Protein AF-A0A8J6LUN7-F1 (afdb_monomer)

pLDDT: mean 88.92, std 12.48, range [37.31, 97.69]

Foldseek 3Di:
DFDQDPVRDGPPDDDDDPVVVVVVVDDDDDDPPPPDDDDPCQVQLQVVQQVVLVVPAQDKDKAFFAAWADPDDPDTDPADTDPVCCSNHVDGDHPDMDIWGRDPRGTD

Sequence (108 aa):
MAETHPDGERSHDPMFPKKFLEFMRSGWADSPLTGLSPVPQSVHHARRRDQLSAAFPGETLVIPTGREQVRANDTNFPFRPGSDFMWLTGEHDPDAVLVLHSTASGHD

Radius of gyration: 19.56 Å; Cα contacts (8 Å, |Δi|>4): 108; chains: 1; bounding box: 34×42×39 Å

Structure (mmCIF, N/CA/C/O backbone):
data_AF-A0A8J6LUN7-F1
#
_entry.id   AF-A0A8J6LUN7-F1
#
loop_
_atom_site.group_PDB
_atom_site.id
_atom_site.type_symbol
_atom_site.label_atom_id
_atom_site.label_alt_id
_atom_site.label_comp_id
_atom_site.label_asym_id
_atom_site.label_entity_id
_atom_site.label_seq_id
_atom_site.pdbx_PDB_ins_code
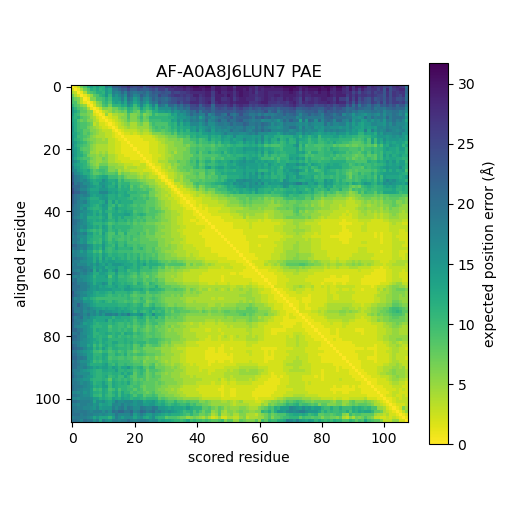_atom_site.Cartn_x
_atom_site.Cartn_y
_atom_site.Cartn_z
_atom_site.occupancy
_atom_site.B_iso_or_equiv
_atom_site.auth_seq_id
_atom_site.auth_comp_id
_atom_site.auth_asym_id
_atom_site.auth_atom_id
_atom_site.pdbx_PDB_model_num
ATOM 1 N N . MET A 1 1 ? -21.713 -8.121 0.271 1.00 37.31 1 MET A N 1
ATOM 2 C CA . MET A 1 1 ? -21.032 -9.411 0.493 1.00 37.31 1 MET A CA 1
ATOM 3 C C . MET A 1 1 ? -21.063 -10.144 -0.837 1.00 37.31 1 MET A C 1
ATOM 5 O O . MET A 1 1 ? -22.153 -10.466 -1.285 1.00 37.31 1 MET A O 1
ATOM 9 N N . ALA A 1 2 ? -19.939 -10.246 -1.547 1.00 43.69 2 ALA A N 1
ATOM 10 C CA . ALA A 1 2 ? -19.911 -10.948 -2.830 1.00 43.69 2 ALA A CA 1
ATOM 11 C C . ALA A 1 2 ? -19.919 -12.457 -2.557 1.00 43.69 2 ALA A C 1
ATOM 13 O O . ALA A 1 2 ? -19.047 -12.945 -1.843 1.00 43.69 2 ALA A O 1
ATOM 14 N N . GLU A 1 3 ? -20.921 -13.164 -3.075 1.00 44.22 3 GLU A N 1
ATOM 15 C CA . GLU A 1 3 ? -20.991 -14.624 -3.023 1.00 44.22 3 GLU A CA 1
ATOM 16 C C . GLU A 1 3 ? -19.805 -15.212 -3.796 1.00 44.22 3 GLU A C 1
ATOM 18 O O . GLU A 1 3 ? -19.671 -15.021 -5.004 1.00 44.22 3 GLU A O 1
ATOM 23 N N . THR A 1 4 ? -18.914 -15.908 -3.097 1.00 40.34 4 THR A N 1
ATOM 24 C CA . THR A 1 4 ? -17.838 -16.690 -3.706 1.00 40.34 4 THR A CA 1
ATOM 25 C C . THR A 1 4 ? -18.441 -17.960 -4.308 1.00 40.34 4 THR A C 1
ATOM 27 O O . THR A 1 4 ? -18.941 -18.815 -3.578 1.00 40.34 4 THR A O 1
ATOM 30 N N . HIS A 1 5 ? -18.411 -18.089 -5.639 1.00 48.47 5 HIS A N 1
ATOM 31 C CA . HIS A 1 5 ? -18.755 -19.341 -6.320 1.00 48.47 5 HIS A CA 1
ATOM 32 C C . HIS A 1 5 ? -17.733 -20.440 -5.963 1.00 48.47 5 HIS A C 1
ATOM 34 O O . HIS A 1 5 ? -16.556 -20.130 -5.749 1.00 48.47 5 HIS A O 1
ATOM 40 N N . PRO A 1 6 ? -18.146 -21.722 -5.923 1.00 54.03 6 PRO A N 1
ATOM 41 C CA . PRO A 1 6 ? -17.299 -22.840 -5.488 1.00 54.03 6 PRO A CA 1
ATOM 42 C C . PRO A 1 6 ? -16.026 -23.029 -6.331 1.00 54.03 6 PRO A C 1
ATOM 44 O O . PRO A 1 6 ? -15.058 -23.602 -5.840 1.00 54.03 6 PRO A O 1
ATOM 47 N N . ASP A 1 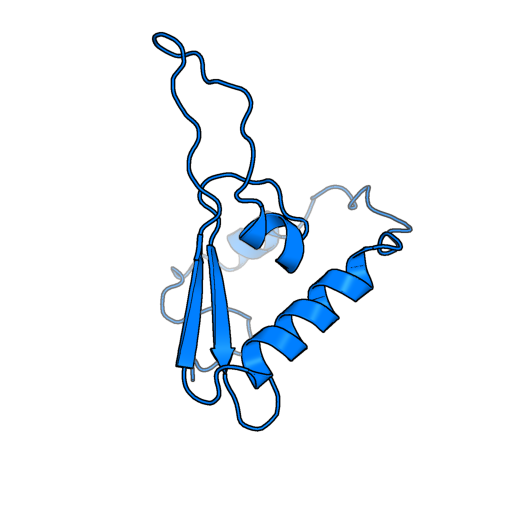7 ? -16.001 -22.496 -7.555 1.00 64.94 7 ASP A N 1
ATOM 48 C CA . ASP A 1 7 ? -14.881 -22.611 -8.497 1.00 64.94 7 ASP A CA 1
ATOM 49 C C . ASP A 1 7 ? -13.914 -21.406 -8.476 1.00 64.94 7 ASP A C 1
ATOM 51 O O . ASP A 1 7 ? -12.955 -21.357 -9.249 1.00 64.94 7 ASP A O 1
ATOM 55 N N . GLY A 1 8 ? -14.140 -20.430 -7.583 1.00 67.12 8 GLY A N 1
ATOM 56 C CA . GLY A 1 8 ? -13.319 -19.218 -7.465 1.00 67.12 8 GLY A CA 1
ATOM 57 C C . GLY A 1 8 ? -13.600 -18.144 -8.523 1.00 67.12 8 GLY A C 1
ATOM 58 O O . GLY A 1 8 ? -12.885 -17.146 -8.576 1.00 67.12 8 GLY A O 1
ATOM 59 N N . GLU A 1 9 ? -14.633 -18.331 -9.342 1.00 70.69 9 GLU A N 1
ATOM 60 C CA . GLU A 1 9 ? -15.071 -17.380 -10.368 1.00 70.69 9 GLU A CA 1
ATOM 61 C C . GLU A 1 9 ? -15.982 -16.297 -9.764 1.00 70.69 9 GLU A C 1
ATOM 63 O O . GLU A 1 9 ? -16.770 -16.553 -8.848 1.00 70.69 9 GLU A O 1
ATOM 68 N N . ARG A 1 10 ? -15.871 -15.060 -10.255 1.00 76.00 10 ARG A N 1
ATOM 69 C CA . ARG A 1 10 ? -16.752 -13.940 -9.892 1.00 76.00 10 ARG A CA 1
ATOM 70 C C . ARG A 1 10 ? -17.792 -13.697 -10.981 1.00 76.00 10 ARG A C 1
ATOM 72 O O . ARG A 1 10 ? -17.586 -14.019 -12.142 1.00 76.00 10 ARG A O 1
ATOM 79 N N . SER A 1 11 ? -18.892 -13.030 -10.630 1.00 78.38 11 SER A N 1
ATOM 80 C CA . SER A 1 11 ? -19.977 -12.696 -11.573 1.00 78.38 11 SER A CA 1
ATOM 81 C C . SER A 1 11 ? -19.555 -11.827 -12.765 1.00 78.38 11 SER A C 1
ATOM 83 O O . SER A 1 11 ? -20.302 -11.715 -13.734 1.00 78.38 11 SER A O 1
ATOM 85 N N . HIS A 1 12 ? -18.386 -11.188 -12.688 1.00 81.44 12 HIS A N 1
ATOM 86 C CA . HIS A 1 12 ? -17.827 -10.359 -13.754 1.00 81.44 12 HIS A CA 1
ATOM 87 C C . HIS A 1 12 ? -16.753 -11.078 -14.577 1.00 81.44 12 HIS A C 1
ATOM 89 O O . HIS A 1 12 ? -16.239 -10.489 -15.529 1.00 81.44 12 HIS A O 1
ATOM 95 N N . ASP A 1 13 ? -16.418 -12.324 -14.237 1.00 80.75 13 ASP A N 1
ATOM 96 C CA . ASP A 1 13 ? -15.416 -13.080 -14.971 1.00 80.75 13 ASP A CA 1
ATOM 97 C C . ASP A 1 13 ? -16.031 -13.628 -16.268 1.00 80.75 13 ASP A C 1
ATOM 99 O O . ASP A 1 13 ? -17.130 -14.194 -16.261 1.00 80.75 13 ASP A O 1
ATOM 103 N N . PRO A 1 14 ? -15.361 -13.457 -17.417 1.00 82.00 14 PRO A N 1
ATOM 104 C CA . PRO A 1 14 ? -15.831 -14.038 -18.663 1.00 82.00 14 PRO A CA 1
ATOM 105 C C . PRO A 1 14 ? -15.750 -15.569 -18.615 1.00 82.00 14 PRO A C 1
ATOM 107 O O . PRO A 1 14 ? -14.750 -16.150 -18.195 1.00 82.00 14 PRO A O 1
ATOM 110 N N . MET A 1 15 ? -16.798 -16.226 -19.115 1.00 83.94 15 MET A N 1
ATOM 111 C CA . MET A 1 15 ? -16.866 -17.686 -19.199 1.00 83.94 15 MET A CA 1
ATOM 112 C C . MET A 1 15 ? -15.861 -18.209 -20.234 1.00 83.94 15 MET A C 1
ATOM 114 O O . MET A 1 15 ? -16.094 -18.120 -21.443 1.00 83.94 15 MET A O 1
ATOM 118 N N . PHE A 1 16 ? -14.751 -18.783 -19.772 1.00 85.94 16 PHE A N 1
ATOM 119 C CA . PHE A 1 16 ? -13.757 -19.411 -20.641 1.00 85.94 16 PHE A CA 1
ATOM 120 C C . PHE A 1 16 ? -13.997 -20.921 -20.794 1.00 85.94 16 PHE A C 1
ATOM 122 O O . PHE A 1 16 ? -14.459 -21.584 -19.865 1.00 85.94 16 PHE A O 1
ATOM 129 N N . PRO A 1 17 ? -13.638 -21.526 -21.943 1.00 92.38 17 PRO A N 1
ATOM 130 C CA . PRO A 1 17 ? -13.674 -22.976 -22.090 1.00 92.38 17 PRO A CA 1
ATOM 131 C C . PRO A 1 17 ? -12.803 -23.674 -21.035 1.00 92.38 17 PRO A C 1
ATOM 133 O O . PRO A 1 17 ? -11.638 -23.321 -20.857 1.00 92.38 17 PRO A O 1
ATOM 136 N N . LYS A 1 18 ? -13.318 -24.734 -20.401 1.00 89.12 18 LYS A N 1
ATOM 137 C CA . LYS A 1 18 ? -12.615 -25.468 -19.330 1.00 89.12 18 LYS A CA 1
ATOM 138 C C . LYS A 1 18 ? -11.180 -25.881 -19.698 1.00 89.12 18 LYS A C 1
ATOM 140 O O . LYS A 1 18 ? -10.260 -25.672 -18.915 1.00 89.12 18 LYS A O 1
ATOM 145 N N . LYS A 1 19 ? -10.971 -26.379 -20.924 1.00 91.38 19 LYS A N 1
ATOM 146 C CA . LYS A 1 19 ? -9.638 -26.767 -21.428 1.00 91.38 19 LYS A CA 1
ATOM 147 C C . LYS A 1 19 ? -8.641 -25.605 -21.471 1.00 91.38 19 LYS A C 1
ATOM 149 O O . LYS A 1 19 ? -7.451 -25.821 -21.284 1.00 91.38 19 LYS A O 1
ATOM 154 N N . PHE A 1 20 ? -9.116 -24.388 -21.739 1.00 89.31 20 PHE A N 1
ATOM 155 C CA . PHE A 1 20 ? -8.270 -23.196 -21.757 1.00 89.31 20 PHE A CA 1
ATOM 156 C C . PHE A 1 20 ? -7.803 -22.842 -20.343 1.00 89.31 20 PHE A C 1
ATOM 158 O O . PHE A 1 20 ? -6.618 -22.608 -20.139 1.00 89.31 20 PHE A O 1
ATOM 165 N N . LEU A 1 21 ? -8.703 -22.884 -19.357 1.00 89.56 21 LEU A N 1
ATOM 166 C CA . LEU A 1 21 ? -8.348 -22.646 -17.955 1.00 89.56 21 LEU A CA 1
ATOM 167 C C . LEU A 1 21 ? -7.367 -23.700 -17.427 1.00 89.56 21 LEU A C 1
ATOM 169 O O . LEU A 1 21 ? -6.391 -23.348 -16.774 1.00 89.56 21 LEU A O 1
ATOM 173 N N . GLU A 1 22 ? -7.595 -24.979 -17.734 1.00 90.38 22 GLU A N 1
ATOM 174 C CA . GLU A 1 22 ? -6.682 -26.072 -17.364 1.00 90.38 22 GLU A CA 1
ATOM 175 C C . GLU A 1 22 ? -5.286 -25.872 -17.965 1.00 90.38 22 GLU A C 1
ATOM 177 O O . GLU A 1 22 ? -4.280 -25.994 -17.263 1.00 90.38 22 GLU A O 1
ATOM 182 N N . PHE A 1 23 ? -5.220 -25.499 -19.245 1.00 91.94 23 PHE A N 1
ATOM 183 C CA . PHE A 1 23 ? -3.962 -25.174 -19.907 1.00 91.94 23 PHE A CA 1
ATOM 184 C C . PHE A 1 23 ? -3.261 -23.985 -19.236 1.00 91.94 23 PHE A C 1
ATOM 186 O O . PHE A 1 23 ? -2.112 -24.114 -18.830 1.00 91.94 23 PHE A O 1
ATOM 193 N N . MET A 1 24 ? -3.966 -22.867 -19.026 1.00 91.81 24 MET A N 1
ATOM 194 C CA . MET A 1 24 ? -3.400 -21.648 -18.432 1.00 91.81 24 MET A CA 1
ATOM 195 C C . MET A 1 24 ? -2.993 -21.799 -16.958 1.00 91.81 24 MET A C 1
ATOM 197 O O . MET A 1 24 ? -2.221 -20.984 -16.465 1.00 91.81 24 MET A O 1
ATOM 201 N N . ARG A 1 25 ? -3.503 -22.804 -16.235 1.00 88.62 25 ARG A N 1
ATOM 202 C CA . ARG A 1 25 ? -3.179 -23.068 -14.818 1.00 88.62 25 ARG A CA 1
ATOM 203 C C . ARG A 1 25 ? -2.051 -24.088 -14.626 1.00 88.62 25 ARG A C 1
ATOM 205 O O . ARG A 1 25 ? -1.629 -24.303 -13.493 1.00 88.62 25 ARG A O 1
ATOM 212 N N . SER A 1 26 ? -1.569 -24.725 -15.693 1.00 88.00 26 SER A N 1
ATOM 213 C CA . SER A 1 26 ? -0.570 -25.801 -15.632 1.00 88.00 26 SER A CA 1
ATOM 214 C C . SER A 1 26 ? 0.691 -25.460 -16.431 1.00 88.00 26 SER A C 1
ATOM 216 O O . SER A 1 26 ? 0.702 -24.526 -17.225 1.00 88.00 26 SER A O 1
ATOM 218 N N . GLY A 1 27 ? 1.783 -26.195 -16.200 1.00 88.12 27 GLY A N 1
ATOM 219 C CA . GLY A 1 27 ? 3.035 -26.021 -16.952 1.00 88.12 27 GLY A CA 1
ATOM 220 C C . GLY A 1 27 ? 3.864 -24.789 -16.571 1.00 88.12 27 GLY A C 1
ATOM 221 O O . GLY A 1 27 ? 4.905 -24.550 -17.181 1.00 88.12 27 GLY A O 1
ATOM 222 N N . TRP A 1 28 ? 3.442 -24.032 -15.556 1.00 88.12 28 TRP A N 1
ATOM 223 C CA . TRP A 1 28 ? 4.283 -23.020 -14.925 1.00 88.12 28 TRP A CA 1
ATOM 224 C C . TRP A 1 28 ? 5.426 -23.692 -14.169 1.00 88.12 28 TRP A C 1
ATOM 226 O O . TRP A 1 28 ? 5.239 -24.742 -13.553 1.00 88.12 28 TRP A O 1
ATOM 236 N N . ALA A 1 29 ? 6.609 -23.085 -14.220 1.00 88.94 29 ALA A N 1
ATOM 237 C CA . ALA A 1 29 ? 7.718 -23.508 -13.379 1.00 88.94 29 ALA A CA 1
ATOM 238 C C . ALA A 1 29 ? 7.341 -23.358 -11.897 1.00 88.94 29 ALA A C 1
ATOM 240 O O . ALA A 1 29 ? 6.589 -22.447 -11.536 1.00 88.94 29 ALA A O 1
ATOM 241 N N . ASP A 1 30 ? 7.891 -24.227 -11.046 1.00 87.00 30 ASP A N 1
ATOM 242 C CA . ASP A 1 30 ? 7.755 -24.074 -9.600 1.00 87.00 30 ASP A CA 1
ATOM 243 C C . ASP A 1 30 ? 8.230 -22.684 -9.175 1.00 87.00 30 ASP A C 1
ATOM 245 O O . ASP A 1 30 ? 9.224 -22.154 -9.688 1.00 87.00 30 ASP A O 1
ATOM 249 N N . SER A 1 31 ? 7.512 -22.081 -8.227 1.00 84.25 31 SER A N 1
ATOM 250 C CA . SER A 1 31 ? 7.911 -20.780 -7.706 1.00 84.25 31 SER A CA 1
ATOM 251 C C . SER A 1 31 ? 9.295 -20.897 -7.058 1.00 84.25 31 SER A C 1
ATOM 253 O O . SER A 1 31 ? 9.469 -21.712 -6.147 1.00 84.25 31 SER A O 1
ATOM 255 N N . PRO A 1 32 ? 10.277 -20.065 -7.451 1.00 84.88 32 PRO A N 1
ATOM 256 C CA . PRO A 1 32 ? 11.605 -20.079 -6.840 1.00 84.88 32 PRO A CA 1
ATOM 257 C C . PRO A 1 32 ? 11.591 -19.539 -5.399 1.00 84.88 32 PRO A C 1
ATOM 259 O O . PRO A 1 32 ? 12.612 -19.552 -4.714 1.00 84.88 32 PRO A O 1
ATOM 262 N N . LEU A 1 33 ? 10.445 -19.040 -4.929 1.00 85.88 33 LEU A N 1
ATOM 263 C CA . LEU A 1 33 ? 10.272 -18.396 -3.634 1.00 85.88 33 LEU A CA 1
ATOM 264 C C . LEU A 1 33 ? 10.075 -19.419 -2.503 1.00 85.88 33 LEU A C 1
ATOM 266 O O . LEU A 1 33 ? 9.047 -19.446 -1.828 1.00 85.88 33 LEU A O 1
ATOM 270 N N . THR A 1 34 ? 11.072 -20.272 -2.281 1.00 88.81 34 THR A N 1
ATOM 271 C CA . THR A 1 34 ? 11.093 -21.214 -1.152 1.00 88.81 34 THR A CA 1
ATOM 272 C C . THR A 1 34 ? 11.739 -20.588 0.085 1.00 88.81 34 THR A C 1
ATOM 274 O O . THR A 1 34 ? 12.727 -19.867 -0.033 1.00 88.81 34 THR A O 1
ATOM 277 N N . GLY A 1 35 ? 11.231 -20.898 1.284 1.00 89.12 35 GLY A N 1
ATOM 278 C CA . GLY A 1 35 ? 11.854 -20.469 2.547 1.00 89.12 35 GLY A CA 1
ATOM 279 C C . GLY A 1 35 ? 11.634 -18.997 2.909 1.00 89.12 35 GLY A C 1
ATOM 280 O O . GLY A 1 35 ? 12.388 -18.442 3.708 1.00 89.12 35 GLY A O 1
ATOM 281 N N . LEU A 1 36 ? 10.609 -18.357 2.338 1.00 89.94 36 LEU A N 1
ATOM 282 C CA . LEU A 1 36 ? 10.257 -16.984 2.684 1.00 89.94 36 LEU A CA 1
ATOM 283 C C . LEU A 1 36 ? 9.887 -16.882 4.164 1.00 89.94 36 LEU A C 1
ATOM 285 O O . LEU A 1 36 ? 9.035 -17.612 4.665 1.00 89.94 36 LEU A O 1
ATOM 289 N N . SER A 1 37 ? 10.521 -15.940 4.851 1.00 91.19 37 SER A N 1
ATOM 290 C CA . SER A 1 37 ? 10.174 -15.555 6.213 1.00 91.19 37 SER A CA 1
ATOM 291 C C . SER A 1 37 ? 9.915 -14.052 6.244 1.00 91.19 37 SER A C 1
ATOM 293 O O . SER A 1 37 ? 10.630 -13.307 5.566 1.00 91.19 37 SER A O 1
ATOM 295 N N . PRO A 1 38 ? 8.919 -13.579 7.010 1.00 89.94 38 PRO A N 1
ATOM 296 C CA . PRO A 1 38 ? 8.689 -12.153 7.159 1.00 89.94 38 PRO A CA 1
ATOM 297 C C . PRO A 1 38 ? 9.936 -11.459 7.705 1.00 89.94 38 PRO A C 1
ATOM 299 O O . PRO A 1 38 ? 10.580 -11.937 8.640 1.00 89.94 38 PRO A O 1
ATOM 302 N N . VAL A 1 39 ? 10.259 -10.298 7.142 1.00 91.12 39 VAL A N 1
ATOM 303 C CA . VAL A 1 39 ? 11.319 -9.443 7.683 1.00 91.12 39 VAL A CA 1
ATOM 304 C C . VAL A 1 39 ? 10.961 -8.993 9.108 1.00 91.12 39 VAL A C 1
ATOM 306 O O . VAL A 1 39 ? 9.774 -8.798 9.391 1.00 91.12 39 VAL A O 1
ATOM 309 N N . PRO A 1 40 ? 11.936 -8.770 10.010 1.00 92.38 40 PRO A N 1
ATOM 310 C CA . PRO A 1 40 ? 11.655 -8.441 11.411 1.00 92.38 40 PRO A CA 1
ATOM 311 C C . PRO A 1 40 ? 10.718 -7.242 11.602 1.00 92.38 40 PRO A C 1
ATOM 313 O O . PRO A 1 40 ? 9.882 -7.242 12.499 1.00 92.38 40 PRO A O 1
ATOM 316 N N . GLN A 1 41 ? 10.805 -6.235 10.730 1.00 89.88 41 GLN A N 1
ATOM 317 C CA . GLN A 1 41 ? 9.963 -5.040 10.792 1.00 89.88 41 GLN A CA 1
ATOM 318 C C . GLN A 1 41 ? 8.496 -5.256 10.377 1.00 89.88 41 GLN A C 1
ATOM 320 O O . GLN A 1 41 ? 7.655 -4.417 10.702 1.00 89.88 41 GLN A O 1
ATOM 325 N N . SER A 1 42 ? 8.167 -6.366 9.703 1.00 92.19 42 SER A N 1
ATOM 326 C CA . SER A 1 42 ? 6.822 -6.643 9.159 1.00 92.19 42 SER A CA 1
ATOM 327 C C . SER A 1 42 ? 5.720 -6.554 10.221 1.00 92.19 42 SER A C 1
ATOM 329 O O . SER A 1 42 ? 4.681 -5.927 10.004 1.00 92.19 42 SER A O 1
ATOM 331 N N . VAL A 1 43 ? 5.988 -7.084 11.418 1.00 93.38 43 VAL A N 1
ATOM 332 C CA . VAL A 1 43 ? 5.042 -7.104 12.544 1.00 93.38 43 VAL A CA 1
ATOM 333 C C . VAL A 1 43 ? 4.673 -5.705 13.040 1.00 93.38 43 VAL A C 1
ATOM 335 O O . VAL A 1 43 ? 3.592 -5.498 13.590 1.00 93.38 43 VAL A O 1
ATOM 338 N N . HIS A 1 44 ? 5.548 -4.714 12.846 1.00 96.00 44 HIS A N 1
ATOM 339 C CA . HIS A 1 44 ? 5.276 -3.352 13.291 1.00 96.00 44 HIS A CA 1
ATOM 340 C C . HIS A 1 44 ? 4.265 -2.638 12.397 1.00 96.00 44 HIS A C 1
ATOM 342 O O . HIS A 1 44 ? 3.495 -1.829 12.907 1.00 96.00 44 HIS A O 1
ATOM 348 N N . HIS A 1 45 ? 4.243 -2.941 11.098 1.00 96.25 45 HIS A N 1
ATOM 349 C CA . HIS A 1 45 ? 3.296 -2.357 10.150 1.00 96.25 45 HIS A CA 1
ATOM 350 C C . HIS A 1 45 ? 1.855 -2.747 10.500 1.00 96.25 45 HIS A C 1
ATOM 352 O O . HIS A 1 45 ? 1.017 -1.864 10.667 1.00 96.25 45 HIS A O 1
ATOM 358 N N . ALA A 1 46 ? 1.599 -4.040 10.735 1.00 93.81 46 ALA A N 1
ATOM 359 C CA . ALA A 1 46 ? 0.288 -4.533 11.167 1.00 93.81 46 ALA A CA 1
ATOM 360 C C . ALA A 1 46 ? -0.185 -3.841 12.457 1.00 93.81 46 ALA A C 1
ATOM 362 O O . ALA A 1 46 ? -1.227 -3.191 12.466 1.00 93.81 46 ALA A O 1
ATOM 363 N N . ARG A 1 47 ? 0.661 -3.841 13.498 1.00 95.44 47 ARG A N 1
ATOM 364 C CA . ARG A 1 47 ? 0.351 -3.187 14.780 1.00 95.44 47 ARG A CA 1
ATOM 365 C C . ARG A 1 47 ? -0.005 -1.704 14.626 1.00 95.44 47 ARG A C 1
ATOM 367 O O . ARG A 1 47 ? -0.869 -1.203 15.337 1.00 95.44 47 ARG A O 1
ATOM 374 N N . ARG A 1 48 ? 0.679 -0.974 13.738 1.00 96.31 48 ARG A N 1
ATOM 375 C CA . ARG A 1 48 ? 0.405 0.454 13.505 1.00 96.31 48 ARG A CA 1
ATOM 376 C C . ARG A 1 48 ? -0.946 0.668 12.829 1.00 96.31 48 ARG A C 1
ATOM 378 O O . ARG A 1 48 ? -1.632 1.613 13.197 1.00 96.31 48 ARG A O 1
ATOM 385 N N . ARG A 1 49 ? -1.339 -0.193 11.883 1.00 96.25 49 ARG A N 1
ATOM 386 C CA . ARG A 1 49 ? -2.664 -0.119 11.244 1.00 96.25 49 ARG A CA 1
ATOM 387 C C . ARG A 1 49 ? -3.790 -0.427 12.229 1.00 96.25 49 ARG A C 1
ATOM 389 O O . ARG A 1 49 ? -4.807 0.262 12.200 1.00 96.25 49 ARG A O 1
ATOM 396 N N . ASP A 1 50 ? -3.577 -1.370 13.149 1.00 95.06 50 ASP A N 1
ATOM 397 C CA . ASP A 1 50 ? -4.527 -1.649 14.237 1.00 95.06 50 ASP A CA 1
ATOM 398 C C . ASP A 1 50 ? -4.708 -0.428 15.145 1.00 95.06 50 ASP A C 1
ATOM 400 O O . ASP A 1 50 ? -5.828 0.005 15.408 1.00 95.06 50 ASP A O 1
ATOM 404 N N . GLN A 1 51 ? -3.595 0.173 15.580 1.00 95.19 51 GLN A N 1
ATOM 405 C CA . GLN A 1 51 ? -3.608 1.377 16.416 1.00 95.19 51 GLN A CA 1
ATOM 406 C C . GLN A 1 51 ? -4.262 2.566 15.708 1.00 95.19 51 GLN A C 1
ATOM 408 O O . GLN A 1 51 ? -5.024 3.304 16.328 1.00 95.19 51 GLN A O 1
ATOM 413 N N . LEU A 1 52 ? -3.972 2.744 14.418 1.00 95.31 52 LEU A N 1
ATOM 414 C CA . LEU A 1 52 ? -4.548 3.810 13.611 1.00 95.31 52 LEU A CA 1
ATOM 415 C C . LEU A 1 52 ? -6.063 3.630 13.465 1.00 95.31 52 LEU A C 1
ATOM 417 O O . LEU A 1 52 ? -6.810 4.563 13.726 1.00 95.31 52 LEU A O 1
ATOM 421 N N . SER A 1 53 ? -6.530 2.428 13.130 1.00 95.19 53 SER A N 1
ATOM 422 C CA . SER A 1 53 ? -7.964 2.156 12.955 1.00 95.19 53 SER A CA 1
ATOM 423 C C . SER A 1 53 ? -8.750 2.299 14.261 1.00 95.19 53 SER A C 1
ATOM 425 O O . SER A 1 53 ? -9.872 2.801 14.257 1.00 95.19 53 SER A O 1
ATOM 427 N N . ALA A 1 54 ? -8.144 1.924 15.394 1.00 93.75 54 ALA A N 1
ATOM 428 C CA . ALA A 1 54 ? -8.734 2.106 16.719 1.00 93.75 54 ALA A CA 1
ATOM 429 C C . ALA A 1 54 ? -8.865 3.586 17.126 1.00 93.75 54 ALA A C 1
ATOM 431 O O . ALA A 1 54 ? -9.732 3.923 17.931 1.00 93.75 54 ALA A O 1
ATOM 432 N N . ALA A 1 55 ? -8.020 4.470 16.585 1.00 94.88 55 ALA A N 1
ATOM 433 C CA . ALA A 1 55 ? -8.093 5.907 16.845 1.00 94.88 55 ALA A CA 1
ATOM 434 C C . ALA A 1 55 ? -9.229 6.606 16.073 1.00 94.88 55 ALA A C 1
ATOM 436 O O . ALA A 1 55 ? -9.665 7.675 16.495 1.00 94.88 55 ALA A O 1
ATOM 437 N N . PHE A 1 56 ? -9.722 6.000 14.987 1.00 94.38 56 PHE A N 1
ATOM 438 C CA . PHE A 1 56 ? -10.778 6.540 14.122 1.00 94.38 56 PHE A CA 1
ATOM 439 C C . PHE A 1 56 ? -11.946 5.542 13.988 1.00 94.38 56 PHE A C 1
ATOM 441 O O . PHE A 1 56 ? -12.164 4.961 12.920 1.00 94.38 56 PHE A O 1
ATOM 448 N N . PRO A 1 57 ? -12.686 5.275 15.080 1.00 93.38 57 PRO A N 1
ATOM 449 C CA . PRO A 1 57 ? -13.752 4.281 15.077 1.00 93.38 57 PRO A CA 1
ATOM 450 C C . PRO A 1 57 ? -14.889 4.673 14.124 1.00 93.38 57 PRO A C 1
ATOM 452 O O . PRO A 1 57 ? -15.451 5.761 14.222 1.00 93.38 57 PRO A O 1
ATOM 455 N N . GLY A 1 58 ? -15.259 3.755 13.228 1.00 91.88 58 GLY A N 1
ATOM 456 C CA . GLY A 1 58 ? -16.349 3.945 12.262 1.00 91.88 58 GLY A CA 1
ATOM 457 C C . GLY A 1 58 ? -16.001 4.811 11.046 1.00 91.88 58 GLY A C 1
ATOM 458 O O . GLY A 1 58 ? -16.853 5.004 10.179 1.00 91.88 58 GLY A O 1
ATOM 459 N N . GLU A 1 59 ? -14.766 5.304 10.947 1.00 94.56 59 GLU A N 1
ATOM 460 C CA . GLU A 1 59 ? -14.285 6.028 9.772 1.00 94.56 59 GLU A CA 1
ATOM 461 C C . GLU A 1 59 ? -13.556 5.089 8.800 1.00 94.56 59 GLU A C 1
ATOM 463 O O . GLU A 1 59 ? -12.977 4.070 9.184 1.00 94.56 59 GLU A O 1
ATOM 468 N N . THR A 1 60 ? -13.593 5.436 7.511 1.00 96.06 60 THR A N 1
ATOM 469 C CA . THR A 1 60 ? -12.782 4.773 6.482 1.00 96.06 60 THR A CA 1
ATOM 470 C C . THR A 1 60 ? -11.580 5.646 6.169 1.00 96.06 60 THR A C 1
ATOM 472 O O . THR A 1 60 ? -11.736 6.781 5.718 1.00 96.06 60 THR A O 1
ATOM 475 N N . LEU A 1 61 ? -10.384 5.111 6.393 1.00 96.75 61 LEU A N 1
ATOM 476 C CA . LEU A 1 61 ? -9.134 5.810 6.125 1.00 96.75 61 LEU A CA 1
ATOM 477 C C . LEU A 1 61 ? -8.608 5.405 4.749 1.00 96.75 61 LEU A C 1
ATOM 479 O O . LEU A 1 61 ? -8.538 4.219 4.430 1.00 96.75 61 LEU A O 1
ATOM 483 N N . VAL A 1 62 ? -8.219 6.394 3.946 1.00 97.19 62 VAL A N 1
ATOM 484 C CA . VAL A 1 62 ? -7.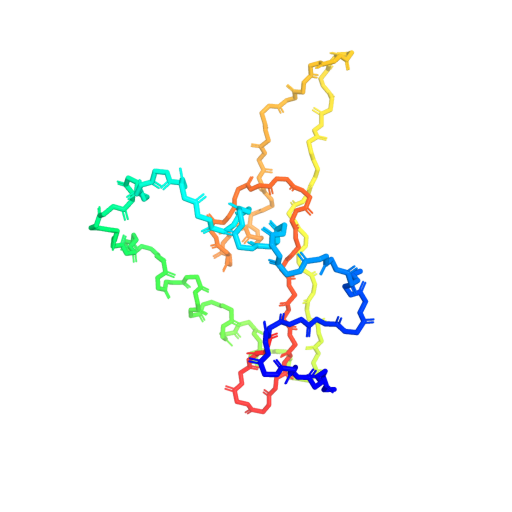648 6.196 2.608 1.00 97.19 62 VAL A CA 1
ATOM 485 C C . VAL A 1 62 ? -6.305 6.905 2.553 1.00 97.19 62 VAL A C 1
ATOM 487 O O . VAL A 1 62 ? -6.236 8.126 2.677 1.00 97.19 62 VAL A O 1
ATOM 490 N N . ILE A 1 63 ? -5.234 6.133 2.390 1.00 96.94 63 ILE A N 1
ATOM 491 C CA . ILE A 1 63 ? -3.853 6.609 2.490 1.00 96.94 63 ILE A CA 1
ATOM 492 C C . ILE A 1 63 ? -3.136 6.241 1.183 1.00 96.94 63 ILE A C 1
ATOM 494 O O . ILE A 1 63 ? -2.753 5.082 0.999 1.00 96.94 63 ILE A O 1
ATOM 498 N N . PRO A 1 64 ? -3.006 7.183 0.234 1.00 96.62 64 PRO A N 1
ATOM 499 C CA . PRO A 1 64 ? -2.329 6.944 -1.036 1.00 96.62 64 PRO A CA 1
ATOM 500 C C . PRO A 1 64 ? -0.803 7.066 -0.899 1.00 96.62 64 PRO A C 1
ATOM 502 O O . PRO A 1 64 ? -0.307 7.872 -0.118 1.00 96.62 64 PRO A O 1
ATOM 505 N N . THR A 1 65 ? -0.046 6.319 -1.705 1.00 94.94 65 THR A N 1
ATOM 506 C CA . THR A 1 65 ? 1.425 6.435 -1.752 1.00 94.94 65 THR A CA 1
ATOM 507 C C . THR A 1 65 ? 1.895 7.681 -2.516 1.00 94.94 65 THR A C 1
ATOM 509 O O . THR A 1 65 ? 2.717 8.452 -2.019 1.00 94.94 65 THR A O 1
ATOM 512 N N . GLY A 1 66 ? 1.355 7.903 -3.719 1.00 93.38 66 GLY A N 1
ATOM 513 C CA . GLY A 1 66 ? 1.816 8.911 -4.672 1.00 93.38 66 GLY A CA 1
ATOM 514 C C . GLY A 1 66 ? 2.015 8.340 -6.078 1.00 93.38 66 GLY A C 1
ATOM 515 O O . GLY A 1 66 ? 1.718 7.178 -6.337 1.00 93.38 66 GLY A O 1
ATOM 516 N N . ARG A 1 67 ? 2.520 9.176 -6.988 1.00 95.00 67 ARG A N 1
ATOM 517 C CA . ARG A 1 67 ? 2.817 8.814 -8.383 1.00 95.00 67 ARG A CA 1
ATOM 518 C C . ARG A 1 67 ? 4.263 9.109 -8.722 1.00 95.00 67 ARG A C 1
ATOM 520 O O . ARG A 1 67 ? 4.838 10.058 -8.176 1.00 95.00 67 ARG A O 1
ATOM 527 N N . GLU A 1 68 ? 4.811 8.368 -9.675 1.00 96.06 68 GLU A N 1
ATOM 528 C CA . GLU A 1 68 ? 6.094 8.716 -10.277 1.00 96.06 68 GLU A CA 1
ATOM 529 C C . GLU A 1 68 ? 6.055 10.118 -10.896 1.00 96.06 68 GLU A C 1
ATOM 531 O O . GLU A 1 68 ? 5.036 10.563 -11.429 1.00 96.06 68 GLU A O 1
ATOM 536 N N . GLN A 1 69 ? 7.172 10.837 -10.790 1.00 96.00 69 GLN A N 1
ATOM 537 C CA . GLN A 1 69 ? 7.295 12.199 -11.299 1.00 96.00 69 GLN A CA 1
ATOM 538 C C . GLN A 1 69 ? 8.252 12.221 -12.481 1.00 96.00 69 GLN A C 1
ATOM 540 O O . GLN A 1 69 ? 9.387 11.749 -12.380 1.00 96.00 69 GLN A O 1
ATOM 545 N N . VAL A 1 70 ? 7.808 12.820 -13.584 1.00 97.44 70 VAL A N 1
ATOM 546 C CA . VAL A 1 70 ? 8.638 13.008 -14.774 1.00 97.44 70 VAL A CA 1
ATOM 547 C C . VAL A 1 70 ? 9.743 14.014 -14.464 1.00 97.44 70 VAL A C 1
ATOM 549 O O . VAL A 1 70 ? 9.489 15.116 -13.979 1.00 97.44 70 VAL A O 1
ATOM 552 N N . ARG A 1 71 ? 10.985 13.637 -14.768 1.00 97.38 71 ARG A N 1
ATOM 553 C CA . ARG A 1 71 ? 12.157 14.511 -14.699 1.00 97.38 71 ARG A CA 1
ATOM 554 C C . ARG A 1 71 ? 12.364 15.248 -16.016 1.00 97.38 71 ARG A C 1
ATOM 556 O O . ARG A 1 71 ? 12.539 16.463 -16.013 1.00 97.38 71 ARG A O 1
ATOM 563 N N . ALA A 1 72 ? 12.378 14.511 -17.125 1.00 97.69 72 ALA A N 1
ATOM 564 C CA . ALA A 1 72 ? 12.510 15.058 -18.471 1.00 97.69 72 ALA A CA 1
ATOM 565 C C . ALA A 1 72 ? 12.017 14.039 -19.503 1.00 97.69 72 ALA A C 1
ATOM 567 O O . ALA A 1 72 ? 12.524 12.919 -19.534 1.00 97.69 72 ALA A O 1
ATOM 568 N N . ASN A 1 73 ? 11.090 14.442 -20.375 1.00 96.06 73 ASN A N 1
ATOM 569 C CA . ASN A 1 73 ? 10.510 13.585 -21.415 1.00 96.06 73 ASN A CA 1
ATOM 570 C C . ASN A 1 73 ? 10.001 12.241 -20.852 1.00 96.06 73 ASN A C 1
ATOM 572 O O . ASN A 1 73 ? 9.048 12.229 -20.083 1.00 96.06 73 ASN A O 1
ATOM 576 N N . ASP A 1 74 ? 10.637 11.135 -21.230 1.00 96.44 74 ASP A N 1
ATOM 577 C CA . ASP A 1 74 ? 10.342 9.751 -20.854 1.00 96.44 74 ASP A CA 1
ATOM 578 C C . ASP A 1 74 ? 11.149 9.257 -19.638 1.00 96.44 74 ASP A C 1
ATOM 580 O O . ASP A 1 74 ? 11.106 8.078 -19.294 1.00 96.44 74 ASP A O 1
ATOM 5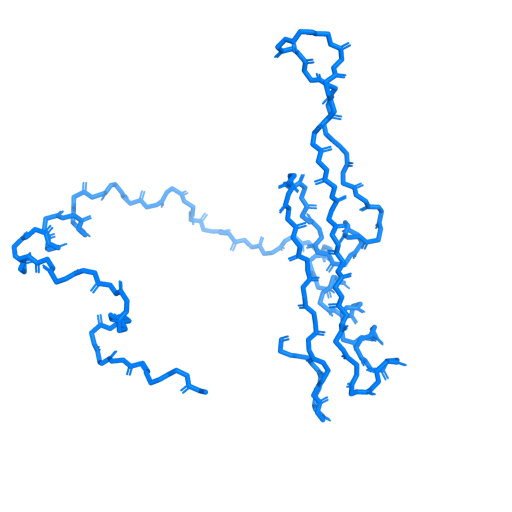84 N N . THR A 1 75 ? 11.890 10.148 -18.973 1.00 95.94 75 THR A N 1
ATOM 585 C CA . THR A 1 75 ? 12.670 9.813 -17.777 1.00 95.94 75 THR A CA 1
ATOM 586 C C . THR A 1 75 ? 11.988 10.313 -16.510 1.00 95.94 75 THR A C 1
ATOM 588 O O . THR A 1 75 ? 11.641 11.493 -16.400 1.00 95.94 75 THR A O 1
ATOM 591 N N . ASN A 1 76 ? 11.859 9.425 -15.524 1.00 97.31 76 ASN A N 1
ATOM 592 C CA . ASN A 1 76 ? 11.270 9.716 -14.217 1.00 97.31 76 ASN A CA 1
ATOM 593 C C . ASN A 1 76 ? 12.359 9.962 -13.161 1.00 97.31 76 ASN A C 1
ATOM 595 O O . ASN A 1 76 ? 13.500 9.505 -13.284 1.00 97.31 76 ASN A O 1
ATOM 599 N N . PHE A 1 77 ? 12.019 10.696 -12.103 1.00 97.12 77 PHE A N 1
ATOM 600 C CA . PHE A 1 77 ? 12.794 10.654 -10.864 1.00 97.12 77 PHE A CA 1
ATOM 601 C C . PHE A 1 77 ? 12.639 9.282 -10.193 1.00 97.12 77 PHE A C 1
ATOM 603 O O . PHE A 1 77 ? 11.578 8.672 -10.327 1.00 97.12 77 PHE A O 1
ATOM 610 N N . PRO A 1 78 ? 13.640 8.811 -9.421 1.00 95.75 78 PRO A N 1
ATOM 611 C CA . PRO A 1 78 ? 13.456 7.646 -8.564 1.00 95.75 78 PRO A CA 1
ATOM 612 C C . PRO A 1 78 ? 12.246 7.844 -7.650 1.00 95.75 78 PRO A C 1
ATOM 614 O O . PRO A 1 78 ? 12.154 8.854 -6.944 1.00 95.75 78 PRO A O 1
ATOM 617 N N . PHE A 1 79 ? 11.318 6.892 -7.681 1.00 96.50 79 PHE A N 1
ATOM 618 C CA . PHE A 1 79 ? 10.113 6.972 -6.873 1.00 96.50 79 PHE A CA 1
ATOM 619 C C . PHE A 1 79 ? 10.440 6.873 -5.380 1.00 96.50 79 PHE A C 1
ATOM 621 O O . PHE A 1 79 ? 11.309 6.110 -4.951 1.00 96.50 79 PHE A O 1
ATOM 628 N N . ARG A 1 80 ? 9.720 7.660 -4.578 1.00 95.19 80 ARG A N 1
ATOM 629 C CA . ARG A 1 80 ? 9.809 7.638 -3.120 1.00 95.19 80 ARG A CA 1
ATOM 630 C C . ARG A 1 80 ? 8.394 7.697 -2.546 1.00 95.19 80 ARG A C 1
ATOM 632 O O . ARG A 1 80 ? 7.750 8.736 -2.704 1.00 95.19 80 ARG A O 1
ATOM 639 N N . PRO A 1 81 ? 7.921 6.642 -1.862 1.00 95.88 81 PRO A N 1
ATOM 640 C CA . PRO A 1 81 ? 6.571 6.615 -1.309 1.00 95.88 81 PRO A CA 1
ATOM 641 C C . PRO A 1 81 ? 6.378 7.681 -0.224 1.00 95.88 81 PRO A C 1
ATOM 643 O O . PRO A 1 81 ? 7.340 8.142 0.410 1.00 95.88 81 PRO A O 1
ATOM 646 N N . GLY A 1 82 ? 5.121 8.064 0.015 1.00 95.44 82 GLY A N 1
ATOM 647 C CA . GLY A 1 82 ? 4.723 8.859 1.177 1.00 95.44 82 GLY A CA 1
ATOM 648 C C . GLY A 1 82 ? 5.214 8.227 2.486 1.00 95.44 82 GLY A C 1
ATOM 649 O O . GLY A 1 82 ? 5.230 7.005 2.636 1.00 95.44 82 GLY A O 1
ATOM 650 N N . SER A 1 83 ? 5.678 9.050 3.433 1.00 95.81 83 SER A N 1
ATOM 651 C CA . SER A 1 83 ? 6.261 8.543 4.691 1.00 95.81 83 SER A CA 1
ATOM 652 C C . SER A 1 83 ? 5.226 7.813 5.548 1.00 95.81 83 SER A C 1
ATOM 654 O O . SER A 1 83 ? 5.540 6.826 6.201 1.00 95.81 83 SER A O 1
ATOM 656 N N . ASP A 1 84 ? 4.007 8.329 5.551 1.00 96.00 84 ASP A N 1
ATOM 657 C CA . ASP A 1 84 ? 2.813 7.790 6.186 1.00 96.00 84 ASP A CA 1
ATOM 658 C C . ASP A 1 84 ? 2.430 6.423 5.609 1.00 96.00 84 ASP A C 1
ATOM 660 O O . ASP A 1 84 ? 2.346 5.453 6.363 1.00 96.00 84 ASP A O 1
ATOM 664 N N . PHE A 1 85 ? 2.297 6.317 4.282 1.00 96.88 85 PHE A N 1
ATOM 665 C CA . PHE A 1 85 ? 2.019 5.049 3.606 1.00 96.88 85 PHE A CA 1
ATOM 666 C C . PHE A 1 85 ? 3.110 4.018 3.913 1.00 96.88 85 PHE A C 1
ATOM 668 O O . PHE A 1 85 ? 2.831 2.953 4.465 1.00 96.88 85 PHE A O 1
ATOM 675 N N . MET A 1 86 ? 4.372 4.385 3.674 1.00 95.75 86 MET A N 1
ATOM 676 C CA . MET A 1 86 ? 5.527 3.515 3.898 1.00 95.75 86 MET A CA 1
ATOM 677 C C . MET A 1 86 ? 5.631 3.046 5.358 1.00 95.75 86 MET A C 1
ATOM 679 O O . MET A 1 86 ? 5.975 1.897 5.641 1.00 95.75 86 MET A O 1
ATOM 683 N N . TRP A 1 87 ? 5.300 3.909 6.320 1.00 95.94 87 TRP A N 1
ATOM 684 C CA . TRP A 1 87 ? 5.298 3.557 7.739 1.00 95.94 87 TRP A CA 1
ATOM 685 C C . TRP A 1 87 ? 4.242 2.502 8.097 1.00 95.94 87 TRP A C 1
ATOM 687 O O . TRP A 1 87 ? 4.470 1.683 8.998 1.00 95.94 87 TRP A O 1
ATOM 697 N N . LEU A 1 88 ? 3.112 2.485 7.392 1.00 96.69 88 LEU A N 1
ATOM 698 C CA . LEU A 1 88 ? 1.966 1.610 7.657 1.00 96.69 88 LEU A CA 1
ATOM 699 C C . LEU A 1 88 ? 1.985 0.301 6.862 1.00 96.69 88 LEU A C 1
ATOM 701 O O . LEU A 1 88 ? 1.436 -0.697 7.336 1.00 96.69 88 LEU A O 1
ATOM 705 N N . THR A 1 89 ? 2.607 0.288 5.684 1.00 95.44 89 THR A N 1
ATOM 706 C CA . THR A 1 89 ? 2.598 -0.866 4.770 1.00 95.44 89 THR A CA 1
ATOM 707 C C . THR A 1 89 ? 3.975 -1.498 4.595 1.00 95.44 89 THR A C 1
ATOM 709 O O . THR A 1 89 ? 4.063 -2.718 4.503 1.00 95.44 89 THR A O 1
ATOM 712 N N . GLY A 1 90 ? 5.041 -0.693 4.597 1.00 94.69 90 GLY A N 1
ATOM 713 C CA . GLY A 1 90 ? 6.363 -1.123 4.137 1.00 94.69 90 GLY A CA 1
ATOM 714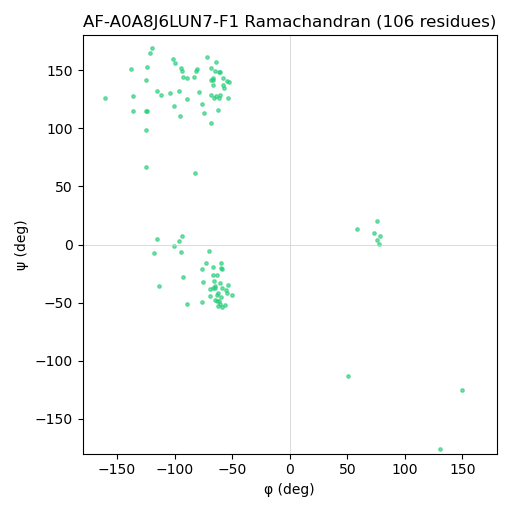 C C . GLY A 1 90 ? 6.462 -1.271 2.612 1.00 94.69 90 GLY A C 1
ATOM 715 O O . GLY A 1 90 ? 7.450 -1.820 2.133 1.00 94.69 90 GLY A O 1
ATOM 716 N N . GLU A 1 91 ? 5.448 -0.810 1.876 1.00 93.56 91 GLU A N 1
ATOM 717 C CA . GLU A 1 91 ? 5.316 -0.951 0.426 1.00 93.56 91 GLU A CA 1
ATOM 718 C C . GLU A 1 91 ? 5.899 0.264 -0.311 1.00 93.56 91 GLU A C 1
ATOM 720 O O . GLU A 1 91 ? 5.797 1.404 0.156 1.00 93.56 91 GLU A O 1
ATOM 725 N N . HIS A 1 92 ? 6.507 0.010 -1.469 1.00 94.50 92 HIS A N 1
ATOM 726 C CA . HIS A 1 92 ? 7.257 0.993 -2.244 1.00 94.50 92 HIS A CA 1
ATOM 727 C C . HIS A 1 92 ? 6.682 1.258 -3.632 1.00 94.50 92 HIS A C 1
ATOM 729 O O . HIS A 1 92 ? 7.172 2.176 -4.289 1.00 94.50 92 HIS A O 1
ATOM 735 N N . ASP A 1 93 ? 5.676 0.509 -4.074 1.00 94.88 93 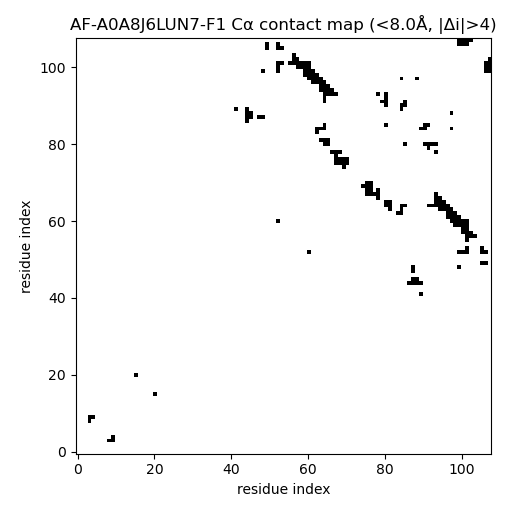ASP A N 1
ATOM 736 C CA . ASP A 1 93 ? 5.108 0.696 -5.404 1.00 94.88 93 ASP A CA 1
ATOM 737 C C . ASP A 1 93 ? 4.382 2.048 -5.561 1.00 94.88 93 ASP A C 1
ATOM 739 O O . ASP A 1 93 ? 3.738 2.535 -4.619 1.00 94.88 93 ASP A O 1
ATOM 743 N N . PRO A 1 94 ? 4.480 2.684 -6.746 1.00 96.06 94 PRO A N 1
ATOM 744 C CA . PRO A 1 94 ? 3.692 3.861 -7.090 1.00 96.06 94 PRO A CA 1
ATOM 745 C C . PRO A 1 94 ? 2.220 3.498 -7.325 1.00 96.06 94 PRO A C 1
ATOM 747 O O . PRO A 1 94 ? 1.868 2.343 -7.548 1.00 96.06 94 PRO A O 1
ATOM 750 N N . ASP A 1 95 ? 1.342 4.502 -7.267 1.00 95.38 95 ASP A N 1
ATOM 751 C CA . ASP A 1 95 ? -0.104 4.383 -7.521 1.00 95.38 95 ASP A CA 1
ATOM 752 C C . ASP A 1 95 ? -0.860 3.391 -6.603 1.00 95.38 95 ASP A C 1
ATOM 754 O O . ASP A 1 95 ? -2.035 3.096 -6.823 1.00 95.38 95 ASP A O 1
ATOM 758 N N . ALA A 1 96 ? -0.230 2.939 -5.517 1.00 95.88 96 ALA A N 1
ATOM 759 C CA . ALA A 1 96 ? -0.849 2.129 -4.476 1.00 95.88 96 ALA A CA 1
ATOM 760 C C . ALA A 1 96 ? -1.668 2.964 -3.472 1.00 95.88 96 ALA A C 1
ATOM 762 O O . ALA A 1 96 ? -1.368 4.127 -3.173 1.00 95.88 96 ALA A O 1
ATOM 763 N N . VAL A 1 97 ? -2.700 2.336 -2.904 1.00 96.75 97 VAL A N 1
ATOM 764 C CA . VAL A 1 97 ? -3.574 2.936 -1.889 1.00 96.75 97 VAL A CA 1
ATOM 765 C C . VAL A 1 97 ? -3.825 1.929 -0.775 1.00 96.75 97 VAL A C 1
ATOM 767 O O . VAL A 1 97 ? -4.255 0.808 -1.031 1.00 96.75 97 VAL A O 1
ATOM 770 N N . LEU A 1 98 ? -3.582 2.345 0.468 1.00 96.88 98 LEU A N 1
ATOM 771 C CA . LEU A 1 98 ? -4.017 1.619 1.654 1.00 96.88 98 LEU A CA 1
ATOM 772 C C . LEU A 1 98 ? -5.416 2.110 2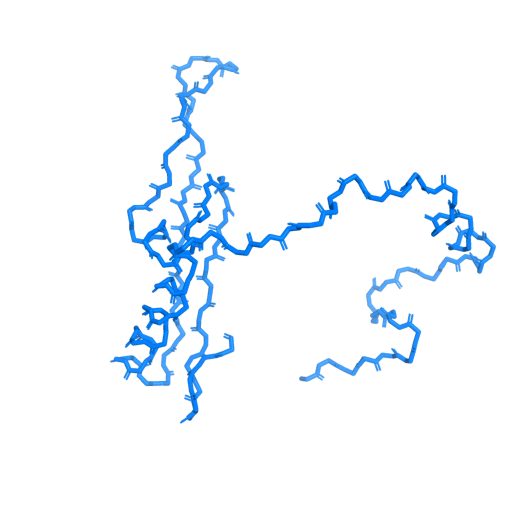.024 1.00 96.88 98 LEU A C 1
ATOM 774 O O . LEU A 1 98 ? -5.619 3.309 2.225 1.00 96.88 98 LEU A O 1
ATOM 778 N N . VAL A 1 99 ? -6.359 1.183 2.139 1.00 96.94 99 VAL A N 1
ATOM 779 C CA . VAL A 1 99 ? -7.711 1.449 2.635 1.00 96.94 99 VAL A CA 1
ATOM 780 C C . VAL A 1 99 ? -7.884 0.684 3.938 1.00 96.94 99 VAL A C 1
ATOM 782 O O . VAL A 1 99 ? -7.519 -0.485 4.002 1.00 96.94 99 VAL A O 1
ATOM 785 N N . LEU A 1 100 ? -8.390 1.357 4.971 1.00 96.56 100 LEU A N 1
ATOM 786 C CA . LEU A 1 100 ? -8.734 0.746 6.253 1.00 96.56 100 LEU A CA 1
ATOM 787 C C . LEU A 1 100 ? -10.192 1.054 6.547 1.00 96.56 100 LEU A C 1
ATOM 789 O O . LEU A 1 100 ? -10.545 2.220 6.751 1.00 96.56 100 LEU A O 1
ATOM 793 N N . HIS A 1 101 ? -11.032 0.025 6.579 1.00 93.69 101 HIS A N 1
ATOM 794 C CA . HIS A 1 101 ? -12.404 0.172 7.034 1.00 93.69 101 HIS A CA 1
ATOM 795 C C . HIS A 1 101 ? -12.498 -0.211 8.511 1.00 93.69 101 HIS A C 1
ATOM 797 O O . HIS A 1 101 ? -12.346 -1.378 8.861 1.00 93.69 101 HIS A O 1
ATOM 803 N N . SER A 1 102 ? -12.730 0.765 9.393 1.00 89.38 102 SER A N 1
ATOM 804 C CA . SER A 1 102 ? -12.819 0.508 10.833 1.00 89.38 102 SER A CA 1
ATOM 805 C C . SER A 1 102 ? -14.038 -0.360 11.170 1.00 89.38 102 SER A C 1
ATOM 807 O O . SER A 1 102 ? -15.173 -0.034 10.821 1.00 89.38 102 SER A O 1
ATOM 809 N N . THR A 1 103 ? -13.806 -1.465 11.879 1.00 87.50 103 THR A N 1
ATOM 810 C CA . THR A 1 103 ? -14.833 -2.391 12.376 1.00 87.50 103 THR A CA 1
ATOM 811 C C . THR A 1 103 ? -14.790 -2.472 13.902 1.00 87.50 103 THR A C 1
ATOM 813 O O . THR A 1 103 ? -13.837 -2.032 14.544 1.00 87.50 103 THR A O 1
ATOM 816 N N . ALA A 1 104 ? -15.805 -3.091 14.516 1.00 79.19 104 ALA A N 1
AT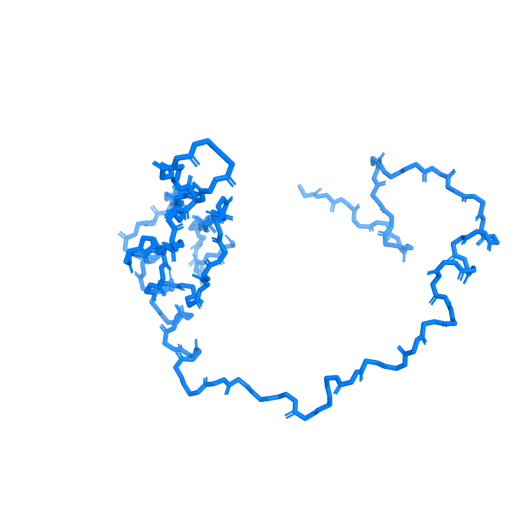OM 817 C CA . ALA A 1 104 ? -15.868 -3.248 15.974 1.00 79.19 104 ALA A CA 1
ATOM 818 C C . ALA A 1 104 ? -14.668 -4.010 16.579 1.00 79.19 104 ALA A C 1
ATOM 820 O O . ALA A 1 104 ? -14.404 -3.876 17.772 1.00 79.19 104 ALA A O 1
ATOM 821 N N . SER A 1 105 ? -13.953 -4.808 15.779 1.00 82.50 105 SER A N 1
ATOM 822 C CA . SER A 1 105 ? -12.815 -5.625 16.216 1.00 82.50 105 SER A CA 1
ATOM 823 C C . SER A 1 105 ? -11.474 -5.229 15.588 1.00 82.50 105 SER A C 1
ATOM 825 O O . SER A 1 105 ? -10.491 -5.930 15.818 1.00 82.50 105 SER A O 1
ATOM 827 N N . GLY A 1 106 ? -11.403 -4.152 14.795 1.00 85.50 106 GLY A N 1
ATOM 828 C CA . GLY A 1 106 ? -10.174 -3.750 14.101 1.00 85.50 106 GLY A CA 1
ATOM 829 C C . GLY A 1 106 ? -10.447 -3.045 12.775 1.00 85.50 106 GLY A C 1
ATOM 830 O O . GLY A 1 106 ? -11.177 -2.059 12.743 1.00 85.50 106 GLY A O 1
ATOM 831 N N . HIS A 1 107 ? -9.858 -3.544 11.688 1.00 87.56 107 HIS A N 1
ATOM 832 C CA . HIS A 1 107 ? -10.127 -3.078 10.328 1.00 87.56 107 HIS A CA 1
ATOM 833 C C . HIS A 1 107 ? -10.235 -4.240 9.333 1.00 87.56 107 HIS A C 1
ATOM 835 O O . HIS A 1 107 ? -9.641 -5.294 9.558 1.00 87.56 107 HIS A O 1
ATOM 841 N N . ASP A 1 108 ? -11.026 -4.020 8.285 1.00 85.38 108 ASP A N 1
ATOM 842 C CA . ASP A 1 108 ? -11.088 -4.788 7.028 1.00 85.38 108 ASP A CA 1
ATOM 843 C C . ASP A 1 108 ? -10.240 -4.061 5.971 1.00 85.38 108 ASP A C 1
ATOM 845 O O . ASP A 1 108 ? -10.405 -2.814 5.857 1.00 85.38 108 ASP A O 1
#

Nearest PDB structures (foldseek):
  2bwx-assembly1_A  TM=8.950E-01  e=7.544E-05  Escherichia coli
  2bwv-assembly1_A  TM=8.946E-01  e=1.201E-04  Escherichia coli
  2v3z-assembly1_A  TM=8.959E-01  e=1.674E-04  Escherichia coli
  2bwt-assembly1_A  TM=8.962E-01  e=2.043E-04  Escherichia coli
  5x49-assembly1_B  TM=8.946E-01  e=2.723E-03  Homo sapiens

Secondary structure (DSSP, 8-state):
-----TTS--TT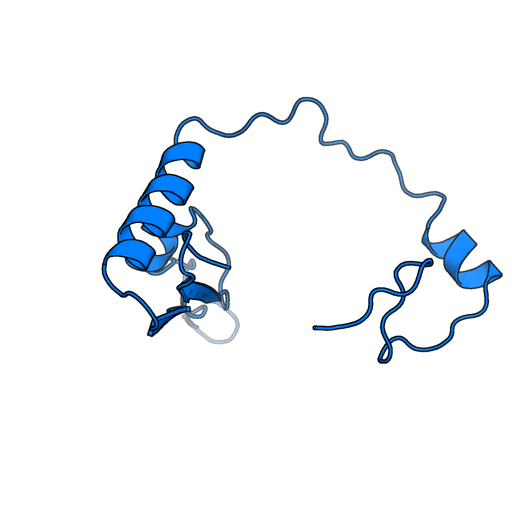S----HHHHHHHHSSPPPPS--S----TTHHHHHHHHHHHHHHSTTPEEEEE-----EEETTEEPPP---HHHHHHH----TT-EEEEEEETTEE-

Solvent-accessible surface area (backbone atoms only — not comparable to full-atom values): 6955 Å² total; per-residue (Å²): 134,85,80,78,44,97,84,76,56,53,99,85,57,79,92,69,61,68,69,57,55,56,53,75,74,47,91,71,76,80,76,86,78,70,88,81,70,83,58,87,66,55,65,54,16,56,53,46,48,48,54,53,29,66,73,39,74,77,42,73,49,77,43,60,26,50,69,74,47,76,69,55,91,95,40,62,46,86,77,74,50,31,70,67,36,32,62,43,67,73,57,68,65,63,75,39,70,51,68,39,38,30,50,99,88,36,65,92

Mean predicted aligned error: 8.59 Å